Protein AF-A0A7Z9HQX8-F1 (afdb_monomer_lite)

Secondary structure (DSSP, 8-state):
-EEEEEEE---SS--EEEEETTS-EEEEEETTEEEEEEEESEEEE-TT-EEEEEEEPPSSEEEEEEEEETTSS-EEEEEEEESS-EEPPPPPPP--TT----EEEETTEEEEEETTEEEE---------

pLDDT: mean 82.28, std 20.86, range [34.09, 98.5]

Sequence (129 aa):
MKCKLQFINAAAASYFSLRYAGGPMQI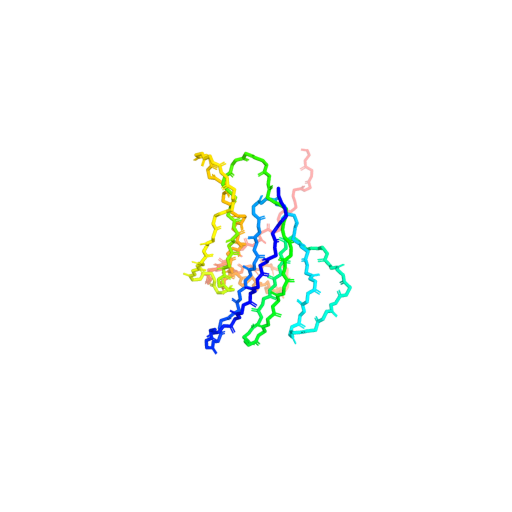VAADGMLVKPISVNYFLMAVAETYDVIVTVPSTGLFELRASTQDGTGFSSIWLGSGNQRIPAPAMAAPYFYKMTMTEKNGSSSWSYVNGTRVFESGITNALS

Radius of gyration: 22.07 Å; chains: 1; bounding box: 64×37×53 Å

Foldseek 3Di:
DKDKDKDFAADPWWKWKKAKLQAWKWWQDKQPHGDDIDTGRIDIGGHGIMTIIMDDDDADEWMWTWIATPQRPDIDIDTDYDDDHYGYTDDDDHPPVQPPWDWDDDPPWTWTADNNDIDGDPPDDPDDD

Structure (mmCIF, N/CA/C/O backbone):
data_AF-A0A7Z9HQX8-F1
#
_entry.id   AF-A0A7Z9HQX8-F1
#
loop_
_atom_site.group_PDB
_atom_site.id
_atom_site.type_symbol
_atom_site.label_atom_id
_atom_site.label_alt_id
_atom_site.label_comp_id
_atom_site.label_asym_id
_atom_site.label_entity_id
_atom_site.label_seq_id
_atom_site.pdbx_PDB_ins_code
_atom_site.Cartn_x
_atom_site.Cartn_y
_atom_site.Cartn_z
_atom_site.occupancy
_atom_site.B_iso_or_equiv
_atom_site.auth_seq_id
_atom_site.auth_comp_id
_atom_site.auth_asym_id
_atom_site.auth_atom_id
_atom_site.pdbx_PDB_model_num
ATOM 1 N N . MET A 1 1 ? -14.165 -4.752 8.537 1.00 92.31 1 MET A N 1
ATOM 2 C CA . MET A 1 1 ? -14.549 -5.311 7.212 1.00 92.31 1 MET A CA 1
ATOM 3 C C . MET A 1 1 ? -13.297 -5.837 6.517 1.00 92.31 1 MET A C 1
ATOM 5 O O . MET A 1 1 ? -12.231 -5.304 6.788 1.00 92.31 1 MET A O 1
ATOM 9 N N . LYS A 1 2 ? -13.388 -6.847 5.644 1.00 95.19 2 LYS A N 1
ATOM 10 C CA . LYS A 1 2 ? -12.283 -7.214 4.739 1.00 95.19 2 LYS A CA 1
ATOM 11 C C . LYS A 1 2 ? -12.604 -6.739 3.329 1.00 95.19 2 LYS A C 1
ATOM 13 O O . LYS A 1 2 ? -13.734 -6.918 2.886 1.00 95.19 2 LYS A O 1
ATOM 18 N N . CYS A 1 3 ? -11.630 -6.165 2.639 1.00 95.38 3 CYS A N 1
ATOM 19 C CA . CYS A 1 3 ? -11.752 -5.823 1.226 1.00 95.38 3 CYS A CA 1
ATOM 20 C C . CYS A 1 3 ? -10.589 -6.422 0.436 1.00 95.38 3 CYS A C 1
ATOM 22 O O . CYS A 1 3 ? -9.481 -6.557 0.957 1.00 95.38 3 CYS A O 1
ATOM 24 N N . LYS A 1 4 ? -10.873 -6.800 -0.814 1.00 97.25 4 LYS A N 1
ATOM 25 C CA . LYS A 1 4 ? -9.872 -7.209 -1.798 1.00 97.25 4 LYS A CA 1
ATOM 26 C C . LYS A 1 4 ? -9.646 -6.046 -2.756 1.00 97.25 4 LYS A C 1
ATOM 28 O O . LYS A 1 4 ? -10.607 -5.522 -3.314 1.00 97.25 4 LYS A O 1
ATOM 33 N N . LEU A 1 5 ? -8.393 -5.657 -2.921 1.00 97.06 5 LEU A N 1
ATOM 34 C CA . LEU A 1 5 ? -7.939 -4.594 -3.804 1.00 97.06 5 LEU A CA 1
ATOM 35 C C . LEU A 1 5 ? -7.048 -5.209 -4.876 1.00 97.06 5 LEU A C 1
ATOM 37 O O . LEU A 1 5 ? -6.228 -6.071 -4.565 1.00 97.06 5 LEU A O 1
ATOM 41 N N . GLN A 1 6 ? -7.213 -4.758 -6.115 1.00 97.25 6 GLN A N 1
ATOM 42 C CA . GLN A 1 6 ? -6.333 -5.123 -7.215 1.00 97.25 6 GLN A CA 1
ATOM 43 C C . GLN A 1 6 ? -5.421 -3.942 -7.530 1.00 97.25 6 GLN A C 1
ATOM 45 O O . GLN A 1 6 ? -5.892 -2.832 -7.782 1.00 97.25 6 GLN A O 1
ATOM 50 N N . PHE A 1 7 ? -4.119 -4.192 -7.502 1.00 97.19 7 PHE A N 1
ATOM 51 C CA . PHE A 1 7 ? -3.091 -3.233 -7.872 1.00 97.19 7 PHE A CA 1
ATOM 52 C C . PHE A 1 7 ? -2.540 -3.576 -9.244 1.00 97.19 7 PHE A C 1
ATOM 54 O O . PHE A 1 7 ? -2.278 -4.741 -9.537 1.00 97.19 7 PHE A O 1
ATOM 61 N N . ILE A 1 8 ? -2.351 -2.547 -10.065 1.00 97.50 8 ILE A N 1
ATOM 62 C CA . ILE A 1 8 ? -1.802 -2.645 -11.416 1.00 97.50 8 ILE A CA 1
ATOM 63 C C . ILE A 1 8 ? -0.786 -1.516 -11.559 1.00 97.50 8 ILE A C 1
ATOM 65 O O . ILE A 1 8 ? -1.155 -0.343 -11.458 1.00 97.50 8 ILE A O 1
ATOM 69 N N . ASN A 1 9 ? 0.485 -1.850 -11.776 1.00 97.00 9 ASN A N 1
ATOM 70 C CA . ASN A 1 9 ? 1.510 -0.840 -12.011 1.00 97.00 9 ASN A CA 1
ATOM 71 C C . ASN A 1 9 ? 1.619 -0.553 -13.510 1.00 97.00 9 ASN A C 1
ATOM 73 O O . ASN A 1 9 ? 2.327 -1.241 -14.243 1.00 97.00 9 ASN A O 1
ATOM 77 N N . ALA A 1 10 ? 0.928 0.500 -13.941 1.00 96.06 10 ALA A N 1
ATOM 78 C CA . ALA A 1 10 ? 0.937 0.990 -15.317 1.00 96.06 10 ALA A CA 1
ATOM 79 C C . ALA A 1 10 ? 1.906 2.171 -15.546 1.00 96.06 10 ALA A C 1
ATOM 81 O O . ALA A 1 10 ? 1.753 2.912 -16.517 1.00 96.06 10 ALA A O 1
ATOM 82 N N . ALA A 1 11 ? 2.871 2.407 -14.649 1.00 94.75 11 ALA A N 1
ATOM 83 C CA . ALA A 1 11 ? 3.871 3.456 -14.846 1.00 94.75 11 ALA A CA 1
ATOM 84 C C . ALA A 1 11 ? 4.901 3.072 -15.921 1.00 94.75 11 ALA A C 1
ATOM 86 O O . ALA A 1 11 ? 5.137 1.898 -16.180 1.00 94.75 11 ALA A O 1
ATOM 87 N N . ALA A 1 12 ? 5.567 4.071 -16.509 1.00 94.75 12 ALA A N 1
ATOM 88 C CA . ALA A 1 12 ? 6.580 3.835 -17.540 1.00 94.75 12 ALA A CA 1
ATOM 89 C C . ALA A 1 12 ? 7.869 3.191 -16.991 1.00 94.75 12 ALA A C 1
ATOM 91 O O . ALA A 1 12 ? 8.471 2.356 -17.659 1.00 94.75 12 ALA A O 1
ATOM 92 N N . ALA A 1 13 ? 8.308 3.597 -15.793 1.00 94.25 13 ALA A N 1
ATOM 93 C CA . ALA A 1 13 ? 9.579 3.151 -15.208 1.00 94.25 13 ALA A CA 1
ATOM 94 C C . ALA A 1 13 ? 9.608 3.159 -13.665 1.00 94.25 13 ALA A C 1
ATOM 96 O O . ALA A 1 13 ? 10.656 2.929 -13.063 1.00 94.25 13 ALA A O 1
ATOM 97 N N . SER A 1 14 ? 8.486 3.459 -13.004 1.00 93.81 14 SER A N 1
ATOM 98 C CA . SER A 1 14 ? 8.456 3.665 -11.552 1.00 93.81 14 SER A CA 1
ATOM 99 C C . SER A 1 14 ? 8.057 2.399 -10.807 1.00 93.81 14 SER A C 1
ATOM 101 O O . SER A 1 14 ? 7.066 1.748 -11.134 1.00 93.81 14 SER A O 1
ATOM 103 N N . TYR A 1 15 ? 8.805 2.109 -9.749 1.00 95.31 15 TYR A N 1
ATOM 104 C CA . TYR A 1 15 ? 8.451 1.105 -8.757 1.00 95.31 15 TYR A CA 1
ATOM 105 C C . TYR A 1 15 ? 7.658 1.773 -7.639 1.00 95.31 15 TYR A C 1
ATOM 107 O O . TYR A 1 15 ? 7.972 2.901 -7.238 1.00 95.31 15 TYR A O 1
ATOM 115 N N . PHE A 1 16 ? 6.665 1.066 -7.106 1.00 95.56 16 PHE A N 1
ATOM 116 C CA . PHE A 1 16 ? 5.841 1.565 -6.010 1.00 95.56 16 PHE A CA 1
ATOM 117 C C . PHE A 1 16 ? 5.972 0.686 -4.777 1.00 95.56 16 PHE A C 1
ATOM 119 O O . PHE A 1 16 ? 5.803 -0.527 -4.843 1.00 95.56 16 PHE A O 1
ATOM 126 N N . SER A 1 17 ? 6.233 1.300 -3.627 1.00 95.31 17 SER A N 1
ATOM 127 C CA . SER A 1 17 ? 6.095 0.632 -2.338 1.00 95.31 17 SER A CA 1
ATOM 128 C C . SER A 1 17 ? 4.686 0.842 -1.810 1.00 95.31 17 SER A C 1
ATOM 130 O O . SER A 1 17 ? 4.263 1.982 -1.600 1.00 95.31 17 SER A O 1
ATOM 132 N N . LEU A 1 18 ? 3.978 -0.257 -1.568 1.00 96.12 18 LEU A N 1
ATOM 133 C CA . LEU A 1 18 ? 2.642 -0.236 -0.994 1.00 96.12 18 LEU A CA 1
ATOM 134 C C . LEU A 1 18 ? 2.701 -0.433 0.517 1.00 96.12 18 LEU A C 1
ATOM 136 O O . LEU A 1 18 ? 3.339 -1.366 1.008 1.00 96.12 18 LEU A O 1
ATOM 140 N N . ARG A 1 19 ? 2.016 0.443 1.257 1.00 96.75 19 ARG A N 1
ATOM 141 C CA . ARG A 1 19 ? 1.921 0.429 2.724 1.00 96.75 19 ARG A CA 1
ATOM 142 C C . ARG A 1 19 ? 0.494 0.712 3.164 1.00 96.75 19 ARG A C 1
ATOM 144 O O . ARG A 1 19 ? -0.162 1.589 2.606 1.00 96.75 19 ARG A O 1
ATOM 151 N N . TYR A 1 20 ? 0.042 0.018 4.204 1.00 97.38 20 TYR A N 1
ATOM 152 C CA . TYR A 1 20 ? -1.276 0.230 4.795 1.00 97.38 20 TYR A CA 1
ATOM 153 C C . TYR A 1 20 ? -1.167 0.651 6.259 1.00 97.38 20 TYR A C 1
ATOM 155 O O . TYR A 1 20 ? -0.463 0.026 7.049 1.00 97.38 20 TYR A O 1
ATOM 163 N N . ALA A 1 21 ? -1.886 1.709 6.628 1.00 97.19 21 ALA A N 1
ATOM 164 C CA . ALA A 1 21 ? -1.933 2.211 7.996 1.00 97.19 21 ALA A CA 1
ATOM 165 C C . ALA A 1 21 ? -2.709 1.286 8.948 1.00 97.19 21 ALA A C 1
ATOM 167 O O . ALA A 1 21 ? -2.460 1.292 10.149 1.00 97.19 21 ALA A O 1
ATOM 168 N N . GLY A 1 22 ? -3.658 0.500 8.427 1.00 95.06 22 GLY A N 1
ATOM 169 C CA . GLY A 1 22 ? -4.518 -0.374 9.233 1.00 95.06 22 GLY A CA 1
ATOM 170 C C . GLY A 1 22 ? -3.901 -1.728 9.594 1.00 95.06 22 GLY A C 1
ATOM 171 O O . GLY A 1 22 ? -4.599 -2.569 10.154 1.00 95.06 22 GLY A O 1
ATOM 172 N N . GLY A 1 23 ? -2.618 -1.949 9.289 1.00 94.81 23 GLY A N 1
ATOM 173 C CA . GLY A 1 23 ? -1.880 -3.158 9.657 1.00 94.81 23 GLY A CA 1
ATOM 174 C C . GLY A 1 23 ? -1.400 -3.977 8.454 1.00 94.81 23 GLY A C 1
ATOM 175 O O . GLY A 1 23 ? -1.305 -3.446 7.344 1.00 94.81 23 GLY A O 1
ATOM 176 N N . PRO A 1 24 ? -1.058 -5.262 8.661 1.00 96.25 24 PRO A N 1
ATOM 177 C CA . PRO A 1 24 ? -0.522 -6.102 7.601 1.00 96.25 24 PRO A CA 1
ATOM 178 C C . PRO A 1 24 ? -1.548 -6.334 6.490 1.00 96.25 24 PRO A C 1
ATOM 180 O O . PRO A 1 24 ? -2.756 -6.442 6.716 1.00 96.25 24 PRO A O 1
ATOM 183 N N . MET A 1 25 ? -1.028 -6.450 5.277 1.00 97.56 25 MET A N 1
ATOM 184 C CA . MET A 1 25 ? -1.764 -6.784 4.068 1.00 97.56 25 MET A CA 1
ATOM 185 C C . MET A 1 25 ? -1.506 -8.244 3.705 1.00 97.56 25 MET A C 1
ATOM 187 O O . MET A 1 25 ? -0.453 -8.790 4.031 1.00 97.56 25 MET A O 1
ATOM 191 N N . GLN A 1 26 ? -2.440 -8.880 3.006 1.00 98.25 26 GLN A N 1
ATOM 192 C CA . GLN A 1 26 ? -2.283 -10.257 2.554 1.00 98.25 26 GLN A CA 1
ATOM 193 C C . GLN A 1 26 ? -2.331 -10.332 1.029 1.00 98.25 26 GLN A C 1
ATOM 195 O O . GLN A 1 26 ? -3.373 -10.071 0.438 1.00 98.25 26 GLN A O 1
ATOM 200 N N . ILE A 1 27 ? -1.223 -10.715 0.398 1.00 98.25 27 ILE A N 1
ATOM 201 C CA . ILE A 1 27 ? -1.163 -10.966 -1.046 1.00 98.25 27 ILE A CA 1
ATOM 202 C C . ILE A 1 27 ? -1.772 -12.342 -1.314 1.00 98.25 27 ILE A C 1
ATOM 204 O O . ILE A 1 27 ? -1.378 -13.320 -0.675 1.00 98.25 27 ILE A O 1
ATOM 208 N N . VAL A 1 28 ? -2.736 -12.410 -2.232 1.00 98.50 28 VAL A N 1
ATOM 209 C CA . VAL A 1 28 ? -3.460 -13.645 -2.590 1.00 98.50 28 VAL A CA 1
ATOM 210 C C . VAL A 1 28 ? -3.396 -13.983 -4.078 1.00 98.50 28 VAL A C 1
ATOM 212 O O . VAL A 1 28 ? -3.621 -15.136 -4.440 1.00 98.50 28 VAL A O 1
ATOM 215 N N . ALA A 1 29 ? -3.045 -13.020 -4.933 1.00 98.44 29 ALA A N 1
ATOM 216 C CA . ALA A 1 29 ? -2.666 -13.279 -6.318 1.00 98.44 29 ALA A CA 1
ATOM 217 C C . ALA A 1 29 ? -1.502 -12.376 -6.735 1.00 98.44 29 ALA A C 1
ATOM 219 O O . ALA A 1 29 ? -1.390 -11.252 -6.242 1.00 98.44 29 ALA A O 1
ATOM 220 N N . ALA A 1 30 ? -0.676 -12.875 -7.648 1.00 97.44 30 ALA A N 1
ATOM 221 C CA . ALA A 1 30 ? 0.391 -12.145 -8.322 1.00 97.44 30 ALA A CA 1
ATOM 222 C C . ALA A 1 30 ? 0.327 -12.481 -9.818 1.00 97.44 30 ALA A C 1
ATOM 224 O O . ALA A 1 30 ? 0.170 -13.650 -10.170 1.00 97.44 30 ALA A O 1
ATOM 225 N N . ASP A 1 31 ? 0.375 -11.468 -10.680 1.00 96.38 31 ASP A N 1
ATOM 226 C CA . ASP A 1 31 ? 0.346 -11.598 -12.145 1.00 96.38 31 ASP A CA 1
ATOM 227 C C . ASP A 1 31 ? -0.800 -12.476 -12.669 1.00 96.38 31 ASP A C 1
ATOM 229 O O . ASP A 1 31 ? -0.647 -13.326 -13.544 1.00 96.38 31 ASP A O 1
ATOM 233 N N . GLY A 1 32 ? -1.984 -12.282 -12.081 1.00 94.00 32 GLY A N 1
ATOM 234 C CA . GLY A 1 32 ? -3.204 -13.017 -12.423 1.00 94.00 32 GLY A CA 1
ATOM 235 C C . GLY A 1 32 ? -3.279 -14.449 -11.878 1.00 94.00 32 GLY A C 1
ATOM 236 O O . GLY A 1 32 ? -4.316 -15.096 -12.027 1.00 94.00 32 GLY A O 1
ATOM 237 N N . MET A 1 33 ? -2.238 -14.949 -11.208 1.00 97.06 33 MET A N 1
ATOM 238 C CA . MET A 1 33 ? -2.213 -16.289 -10.621 1.00 97.06 33 MET A CA 1
ATOM 239 C C . MET A 1 33 ? -2.465 -16.255 -9.116 1.00 97.06 33 MET A C 1
ATOM 241 O O . MET A 1 33 ? -1.861 -15.471 -8.386 1.00 97.06 33 MET A O 1
ATOM 245 N N . LEU A 1 34 ? -3.331 -17.151 -8.631 1.00 97.94 34 LEU A N 1
ATOM 246 C CA . LEU A 1 34 ? -3.520 -17.352 -7.195 1.00 97.94 34 LEU A CA 1
ATOM 247 C C . LEU A 1 34 ? -2.231 -17.876 -6.562 1.00 97.94 34 LEU A C 1
ATOM 249 O O . LEU A 1 34 ? -1.628 -18.834 -7.047 1.00 97.94 34 LEU A O 1
ATOM 253 N N . VAL A 1 35 ? -1.853 -17.280 -5.437 1.00 97.62 35 VAL A N 1
ATOM 254 C CA . VAL A 1 35 ? -0.696 -17.694 -4.645 1.00 97.62 35 VAL A CA 1
ATOM 255 C C . VAL A 1 35 ? -1.141 -18.144 -3.260 1.00 97.62 35 VAL A C 1
ATOM 257 O O . VAL A 1 35 ? -2.224 -17.797 -2.782 1.00 97.62 35 VAL A O 1
ATOM 260 N N . LYS A 1 36 ? -0.289 -18.913 -2.574 1.00 97.75 36 LYS A N 1
ATOM 261 C CA . LYS A 1 36 ? -0.488 -19.165 -1.144 1.00 97.75 36 LYS A CA 1
ATOM 262 C C . LYS A 1 36 ? -0.482 -17.810 -0.419 1.00 97.75 36 LYS A C 1
ATOM 264 O O . LYS A 1 36 ? 0.482 -17.076 -0.615 1.00 97.75 36 LYS A O 1
ATOM 269 N N . PRO A 1 37 ? -1.484 -17.481 0.417 1.00 97.94 37 PRO A N 1
ATOM 270 C CA . PRO A 1 37 ? -1.570 -16.160 1.024 1.00 97.94 37 PRO A CA 1
ATOM 271 C C . PRO A 1 37 ? -0.313 -15.774 1.813 1.00 97.94 37 PRO A C 1
ATOM 273 O O . PRO A 1 37 ? 0.113 -16.514 2.704 1.00 97.94 37 PRO A O 1
ATOM 276 N N . ILE A 1 38 ? 0.249 -14.603 1.511 1.00 97.69 38 ILE A N 1
ATOM 277 C CA . ILE A 1 38 ? 1.465 -14.079 2.150 1.00 97.69 38 ILE A CA 1
ATOM 278 C C . ILE A 1 38 ? 1.122 -12.792 2.892 1.00 97.69 38 ILE A C 1
ATOM 280 O O . ILE A 1 38 ? 0.632 -11.839 2.291 1.00 97.69 38 ILE A O 1
ATOM 284 N N . SER A 1 39 ? 1.376 -12.761 4.201 1.00 97.81 39 SER A N 1
ATOM 285 C CA . SER A 1 39 ? 1.174 -11.567 5.025 1.00 97.81 39 SER A CA 1
ATOM 286 C C . SER A 1 39 ? 2.411 -10.673 4.974 1.00 97.81 39 SER A C 1
ATOM 288 O O . SER A 1 39 ? 3.506 -11.120 5.310 1.00 97.81 39 SER A O 1
ATOM 290 N N . VAL A 1 40 ? 2.238 -9.409 4.595 1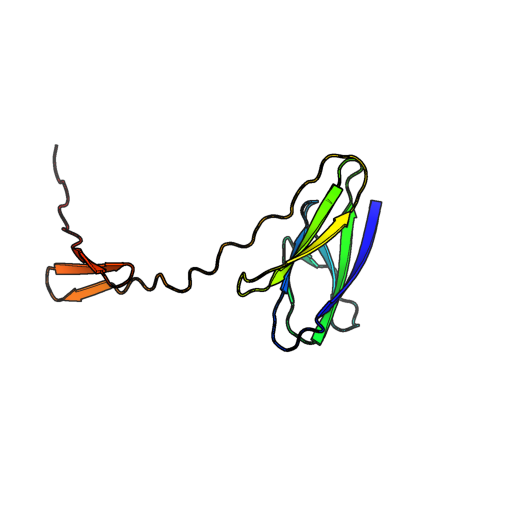.00 96.00 40 VAL A N 1
ATOM 291 C CA . VAL A 1 40 ? 3.316 -8.426 4.436 1.00 96.00 40 VAL A CA 1
ATOM 292 C C . VAL A 1 40 ? 2.930 -7.085 5.059 1.00 96.00 40 VAL A C 1
ATOM 294 O O . VAL A 1 40 ? 1.779 -6.661 4.996 1.00 96.00 40 VAL A O 1
ATOM 297 N N . ASN A 1 41 ? 3.900 -6.381 5.644 1.00 95.06 41 ASN A N 1
ATOM 298 C CA . ASN A 1 41 ? 3.691 -5.005 6.123 1.00 95.06 41 ASN A CA 1
ATOM 299 C C . ASN A 1 41 ? 3.814 -3.983 4.987 1.00 95.06 41 ASN A C 1
ATOM 301 O O . ASN A 1 41 ? 3.196 -2.920 5.013 1.00 95.06 41 ASN A O 1
ATOM 305 N N . TYR A 1 42 ? 4.645 -4.309 4.002 1.00 93.69 42 TYR A N 1
ATOM 306 C CA . TYR A 1 42 ? 4.823 -3.562 2.772 1.00 93.69 42 TYR A CA 1
ATOM 307 C C . TYR A 1 42 ? 5.346 -4.507 1.695 1.00 93.69 42 TYR A C 1
ATOM 309 O O . TYR A 1 42 ? 5.945 -5.536 2.012 1.00 93.69 42 TYR A O 1
ATOM 317 N N . PHE A 1 43 ? 5.150 -4.143 0.436 1.00 94.75 43 PHE A N 1
ATOM 318 C CA . PHE A 1 43 ? 5.814 -4.794 -0.688 1.00 94.75 43 PHE A CA 1
ATOM 319 C C . PHE A 1 43 ? 6.182 -3.755 -1.743 1.00 94.75 43 PHE A C 1
ATOM 321 O O . PHE A 1 43 ? 5.613 -2.659 -1.769 1.00 94.75 43 PHE A O 1
ATOM 328 N N . LEU A 1 44 ? 7.194 -4.076 -2.544 1.00 94.69 44 LEU A N 1
ATOM 329 C CA . LEU A 1 44 ? 7.599 -3.289 -3.701 1.00 94.69 44 LEU A CA 1
ATOM 330 C C . LEU A 1 44 ? 6.975 -3.928 -4.938 1.00 94.69 44 LEU A C 1
ATOM 332 O O . LEU A 1 44 ? 6.989 -5.147 -5.060 1.00 94.69 44 LEU A O 1
ATOM 336 N N . MET A 1 45 ? 6.442 -3.094 -5.817 1.00 95.94 45 MET A N 1
ATOM 337 C CA . MET A 1 45 ? 5.780 -3.493 -7.046 1.00 95.94 45 MET A CA 1
ATOM 338 C C . MET A 1 45 ? 6.533 -2.895 -8.232 1.00 95.94 45 MET A C 1
ATOM 340 O O . MET A 1 45 ? 6.674 -1.669 -8.327 1.00 95.94 45 MET A O 1
ATOM 344 N N . ALA A 1 46 ? 7.028 -3.756 -9.111 1.00 96.06 46 ALA A N 1
ATOM 345 C CA . ALA A 1 46 ? 7.704 -3.403 -10.347 1.00 96.06 46 ALA A CA 1
ATOM 346 C C . ALA A 1 46 ? 6.709 -3.009 -11.444 1.00 96.06 46 ALA A C 1
ATOM 348 O O . ALA A 1 46 ? 5.490 -3.107 -11.285 1.00 96.06 46 ALA A O 1
ATOM 349 N N . VAL A 1 47 ? 7.238 -2.484 -12.548 1.00 97.00 47 VAL A N 1
ATOM 350 C CA . VAL A 1 47 ? 6.445 -2.095 -13.721 1.00 97.00 47 VAL A CA 1
ATOM 351 C C . VAL A 1 47 ? 5.767 -3.325 -14.326 1.00 97.00 47 VAL A C 1
ATOM 353 O O . VAL A 1 47 ? 6.388 -4.380 -14.418 1.00 97.00 47 VAL A O 1
ATOM 356 N N . ALA A 1 48 ? 4.517 -3.165 -14.768 1.00 96.75 48 ALA A N 1
ATOM 357 C CA . ALA A 1 48 ? 3.687 -4.196 -15.396 1.00 96.75 48 ALA A CA 1
ATOM 358 C C . ALA A 1 48 ? 3.267 -5.376 -14.498 1.00 96.75 48 ALA A C 1
ATOM 360 O O . ALA A 1 48 ? 2.567 -6.266 -14.977 1.00 96.75 48 ALA A O 1
ATOM 361 N N . GLU A 1 49 ? 3.609 -5.365 -13.209 1.00 96.75 49 GLU A N 1
ATOM 362 C CA . GLU A 1 49 ? 3.099 -6.362 -12.264 1.00 96.75 49 GLU A CA 1
ATOM 363 C C . GLU A 1 49 ? 1.629 -6.102 -11.908 1.00 96.75 49 GLU A C 1
ATOM 365 O O . GLU A 1 49 ? 1.113 -4.978 -12.016 1.00 96.75 49 GLU A O 1
ATOM 370 N N . THR A 1 50 ? 0.951 -7.144 -11.425 1.00 97.81 50 THR A N 1
ATOM 371 C CA . THR A 1 50 ? -0.378 -7.031 -10.810 1.00 97.81 50 THR A CA 1
ATOM 372 C C . THR A 1 50 ? -0.473 -7.842 -9.523 1.00 97.81 50 THR A C 1
ATOM 374 O O . THR A 1 50 ? 0.072 -8.938 -9.428 1.00 97.81 50 THR A O 1
ATOM 377 N N . TYR A 1 51 ? -1.197 -7.326 -8.527 1.00 98.25 51 TYR A N 1
ATOM 378 C CA . TYR A 1 51 ? -1.394 -8.021 -7.251 1.00 98.25 51 TYR A CA 1
ATOM 379 C C . TYR A 1 51 ? -2.830 -7.900 -6.753 1.00 98.25 51 TYR A C 1
ATOM 381 O O . TYR A 1 51 ? -3.364 -6.794 -6.657 1.00 98.25 51 TYR A O 1
ATOM 389 N N . ASP A 1 52 ? -3.416 -9.023 -6.331 1.00 98.31 52 ASP A N 1
ATOM 390 C CA . ASP A 1 52 ? -4.627 -9.012 -5.511 1.00 98.31 52 ASP A CA 1
ATOM 391 C C . ASP A 1 52 ? -4.225 -9.062 -4.038 1.00 98.31 52 ASP A C 1
ATOM 393 O O . ASP A 1 52 ? -3.539 -9.985 -3.583 1.00 98.31 52 ASP A O 1
ATOM 397 N N . VAL A 1 53 ? -4.696 -8.081 -3.277 1.00 98.12 53 VAL A N 1
ATOM 398 C CA . VAL A 1 53 ? -4.339 -7.890 -1.875 1.00 98.12 53 VAL A CA 1
ATOM 399 C C . VAL A 1 53 ? -5.596 -7.757 -1.036 1.00 98.12 53 VAL A C 1
ATOM 401 O O . VAL A 1 53 ? -6.491 -6.966 -1.330 1.00 98.12 53 VAL A O 1
ATOM 404 N N . ILE A 1 54 ? -5.650 -8.509 0.053 1.00 98.19 54 ILE A N 1
ATOM 405 C CA . ILE A 1 54 ? -6.692 -8.400 1.064 1.00 98.19 54 ILE A CA 1
ATOM 406 C C . ILE A 1 54 ? -6.174 -7.548 2.217 1.00 98.19 54 ILE A C 1
ATOM 408 O O . ILE A 1 54 ? -5.096 -7.800 2.760 1.00 98.19 54 ILE A O 1
ATOM 412 N N . VAL A 1 55 ? -6.980 -6.576 2.634 1.00 97.69 55 VAL A N 1
ATOM 413 C CA . VAL A 1 55 ? -6.737 -5.791 3.847 1.00 97.69 55 VAL A CA 1
ATOM 414 C C . VAL A 1 55 ? -7.929 -5.884 4.791 1.00 97.69 55 VAL A C 1
ATOM 416 O O . VAL A 1 55 ? -9.080 -6.055 4.375 1.00 97.69 55 VAL A O 1
ATOM 419 N N . THR A 1 56 ? -7.650 -5.789 6.088 1.00 97.50 56 THR A N 1
ATOM 420 C CA . THR A 1 56 ? -8.689 -5.685 7.115 1.00 97.50 56 THR A CA 1
ATOM 421 C C . THR A 1 56 ? -8.831 -4.225 7.507 1.00 97.50 56 THR A C 1
ATOM 423 O O . THR A 1 56 ? -7.892 -3.634 8.021 1.00 97.50 56 THR A O 1
ATOM 426 N N . VAL A 1 57 ? -10.011 -3.657 7.278 1.00 96.69 57 VAL A N 1
ATOM 427 C CA . VAL A 1 57 ? -10.345 -2.279 7.642 1.00 96.69 57 VAL A CA 1
ATOM 428 C C . VAL A 1 57 ? -10.949 -2.271 9.051 1.00 96.69 57 VAL A C 1
ATOM 430 O O . VAL A 1 57 ? -11.985 -2.934 9.250 1.00 96.69 57 VAL A O 1
ATOM 433 N N . PRO A 1 58 ? -10.332 -1.563 10.020 1.00 94.31 58 PRO A N 1
ATOM 434 C CA . PRO A 1 58 ? -10.873 -1.407 11.371 1.00 94.31 58 PRO A CA 1
ATOM 435 C C . PRO A 1 58 ? -12.255 -0.737 11.382 1.00 94.31 58 PRO A C 1
ATOM 437 O O . PRO A 1 58 ? -12.660 -0.100 10.411 1.00 94.31 58 PRO A O 1
ATOM 440 N N . SER A 1 59 ? -13.009 -0.909 12.471 1.00 92.56 59 SER A N 1
ATOM 441 C CA . SER A 1 59 ? -14.393 -0.415 12.584 1.00 92.56 59 SER A CA 1
ATOM 442 C C . SER A 1 59 ? -14.502 1.107 12.689 1.00 92.56 59 SER A C 1
ATOM 444 O O . SER A 1 59 ? -15.534 1.665 12.325 1.00 92.56 59 SER A O 1
ATOM 446 N N . THR A 1 60 ? -13.462 1.779 13.179 1.00 94.00 60 THR A N 1
ATOM 447 C CA . THR A 1 60 ? -13.424 3.232 13.351 1.00 94.00 60 THR A CA 1
ATOM 448 C C . THR A 1 60 ? -12.112 3.807 12.830 1.00 94.00 60 THR A C 1
ATOM 450 O O . THR A 1 60 ? -11.040 3.253 13.068 1.00 94.00 60 THR A O 1
ATOM 453 N N . GLY A 1 61 ? -12.205 4.934 12.123 1.00 95.44 61 GLY A N 1
AT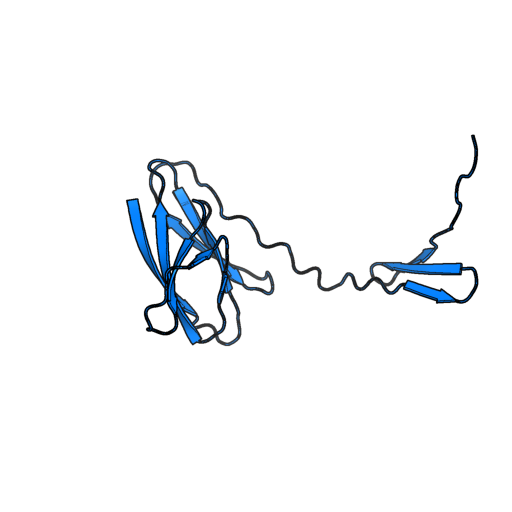OM 454 C CA . GLY A 1 61 ? -11.075 5.629 11.510 1.00 95.44 61 GLY A CA 1
ATOM 455 C C . GLY A 1 61 ? -11.024 5.475 9.987 1.00 95.44 61 GLY A C 1
ATOM 456 O O . GLY A 1 61 ? -11.600 4.557 9.404 1.00 95.44 61 GLY A O 1
ATOM 457 N N . LEU A 1 62 ? -10.320 6.407 9.347 1.00 97.25 62 LEU A N 1
ATOM 458 C CA . LEU A 1 62 ? -9.951 6.383 7.935 1.00 97.25 62 LEU A CA 1
ATOM 459 C C . LEU A 1 62 ? -8.460 6.066 7.829 1.00 97.25 62 LEU A C 1
ATOM 461 O O . LEU A 1 62 ? -7.620 6.883 8.200 1.00 97.25 62 LEU A O 1
ATOM 465 N N . PHE A 1 63 ? -8.133 4.893 7.304 1.00 97.75 63 PHE A N 1
ATOM 466 C CA . PHE A 1 63 ? -6.770 4.382 7.212 1.00 97.75 63 PHE A CA 1
ATOM 467 C C . PHE A 1 63 ? -6.248 4.539 5.797 1.00 97.75 63 PHE A C 1
ATOM 469 O O . PHE A 1 63 ? -6.883 4.100 4.837 1.00 97.75 63 PHE A O 1
ATOM 476 N N . GLU A 1 64 ? -5.078 5.142 5.668 1.00 98.00 64 GLU A N 1
ATOM 477 C CA . GLU A 1 64 ? -4.444 5.312 4.374 1.00 98.00 64 GLU A CA 1
ATOM 478 C C . GLU A 1 64 ? -3.826 3.998 3.892 1.00 98.00 64 GLU A C 1
ATOM 480 O O . GLU A 1 64 ? -3.075 3.337 4.614 1.00 98.00 64 GLU A O 1
ATOM 485 N N . LEU A 1 65 ? -4.103 3.647 2.644 1.00 97.06 65 LEU A N 1
ATOM 486 C CA . LEU A 1 65 ? -3.285 2.737 1.863 1.00 97.06 65 LEU A CA 1
ATOM 487 C C . LEU A 1 65 ? -2.567 3.570 0.802 1.00 97.06 65 LEU A C 1
ATOM 489 O O . LEU A 1 65 ? -3.205 4.224 -0.024 1.00 97.06 65 LEU A O 1
ATOM 493 N N . ARG A 1 66 ? -1.239 3.591 0.879 1.00 97.19 66 ARG A N 1
ATOM 494 C CA . ARG A 1 66 ? -0.372 4.484 0.112 1.00 97.19 66 ARG A CA 1
ATOM 495 C C . ARG A 1 66 ? 0.531 3.680 -0.812 1.00 97.19 66 ARG A C 1
ATOM 497 O O . ARG A 1 66 ? 1.151 2.717 -0.363 1.00 97.19 66 ARG A O 1
ATOM 504 N N . ALA A 1 67 ? 0.641 4.118 -2.062 1.00 96.00 67 ALA A N 1
ATOM 505 C CA . ALA A 1 67 ? 1.633 3.659 -3.025 1.00 96.00 67 ALA A CA 1
ATOM 506 C C . ALA A 1 67 ? 2.643 4.789 -3.265 1.00 96.00 67 ALA A C 1
ATOM 508 O O . ALA A 1 67 ? 2.332 5.787 -3.913 1.00 96.00 67 ALA A O 1
ATOM 509 N N . SER A 1 68 ? 3.841 4.662 -2.701 1.00 95.31 68 SER A N 1
ATOM 510 C CA . SER A 1 68 ? 4.907 5.664 -2.820 1.00 95.31 68 SER A CA 1
ATOM 511 C C . SER A 1 68 ? 5.906 5.272 -3.898 1.00 95.31 68 SER A C 1
ATOM 513 O O . SER A 1 68 ? 6.313 4.112 -3.947 1.00 95.31 68 SER A O 1
ATOM 515 N N . THR A 1 69 ? 6.330 6.222 -4.732 1.00 93.75 69 THR A N 1
ATOM 516 C CA . THR A 1 69 ? 7.392 5.982 -5.716 1.00 93.75 69 THR A CA 1
ATOM 517 C C . THR A 1 69 ? 8.702 5.677 -4.992 1.00 93.75 69 THR A C 1
ATOM 519 O O . THR A 1 69 ? 9.041 6.325 -4.000 1.00 93.75 69 THR A O 1
ATOM 522 N N . GLN A 1 70 ? 9.448 4.676 -5.459 1.00 88.81 70 GLN A N 1
ATOM 523 C CA . GLN A 1 70 ? 10.697 4.251 -4.813 1.00 88.81 70 GLN A CA 1
ATOM 524 C C . GLN A 1 70 ? 11.740 5.381 -4.725 1.00 88.81 70 GLN A C 1
ATOM 526 O O . GLN A 1 70 ? 12.506 5.439 -3.766 1.00 88.81 70 GLN A O 1
ATOM 531 N N . ASP A 1 71 ? 11.754 6.288 -5.702 1.00 83.38 71 ASP A N 1
ATOM 532 C CA . ASP A 1 71 ? 12.638 7.459 -5.744 1.00 83.38 71 ASP A CA 1
ATOM 533 C C . ASP A 1 71 ? 12.254 8.565 -4.740 1.00 83.38 71 ASP A C 1
ATOM 535 O O . ASP A 1 71 ? 12.974 9.552 -4.600 1.00 83.38 71 ASP A O 1
ATOM 539 N N . GLY A 1 72 ? 11.141 8.399 -4.017 1.00 83.06 72 GLY A N 1
ATOM 540 C CA . GLY A 1 72 ? 10.658 9.335 -3.006 1.00 83.06 72 GLY A CA 1
ATOM 541 C C . GLY A 1 72 ? 10.034 10.612 -3.570 1.00 83.06 72 GLY A C 1
ATOM 542 O O . GLY A 1 72 ? 9.744 11.521 -2.795 1.00 83.06 72 GLY A O 1
ATOM 543 N N . THR A 1 73 ? 9.819 10.700 -4.886 1.00 86.06 73 THR A N 1
ATOM 544 C CA . THR A 1 73 ? 9.289 11.908 -5.545 1.00 86.06 73 THR A CA 1
ATOM 545 C C . THR A 1 73 ? 7.798 12.134 -5.304 1.00 86.06 73 THR A C 1
ATOM 547 O O . THR A 1 73 ? 7.339 13.275 -5.354 1.00 86.06 73 THR A O 1
ATOM 550 N N . GLY A 1 74 ? 7.028 11.085 -5.003 1.00 90.06 74 GLY A N 1
ATOM 551 C CA . GLY A 1 74 ? 5.599 11.227 -4.757 1.00 90.06 74 GLY A CA 1
ATOM 552 C C . GLY A 1 74 ? 4.905 9.960 -4.277 1.00 90.06 74 GLY A C 1
ATOM 553 O O . GLY A 1 74 ? 5.514 8.921 -4.014 1.00 90.06 74 GLY A O 1
ATOM 554 N N . PHE A 1 75 ? 3.587 10.061 -4.123 1.00 94.75 75 PHE A N 1
ATOM 555 C CA . PHE A 1 75 ? 2.736 8.936 -3.759 1.00 94.75 75 PHE A CA 1
ATOM 556 C C . PHE A 1 75 ? 1.288 9.156 -4.195 1.00 94.75 75 PHE A C 1
ATOM 558 O O . PHE A 1 75 ? 0.834 10.289 -4.351 1.00 94.75 75 PHE A O 1
ATOM 565 N N . SER A 1 76 ? 0.556 8.058 -4.337 1.00 94.75 76 SER A N 1
ATOM 566 C CA . SER A 1 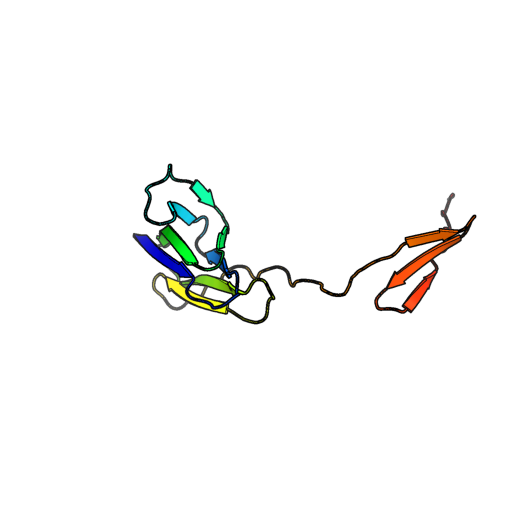76 ? -0.903 8.043 -4.412 1.00 94.75 76 SER A CA 1
ATOM 567 C C . SER A 1 76 ? -1.479 7.376 -3.163 1.00 94.75 76 SER A C 1
ATOM 569 O O . SER A 1 76 ? -0.824 6.544 -2.528 1.00 94.75 76 SER A O 1
ATOM 571 N N . SER A 1 77 ? -2.704 7.755 -2.796 1.00 96.62 77 SER A N 1
ATOM 572 C CA . SER A 1 77 ? -3.344 7.282 -1.568 1.00 96.62 77 SER A CA 1
ATOM 573 C C . SER A 1 77 ? -4.816 6.981 -1.780 1.00 96.62 77 SER A C 1
ATOM 575 O O . SER A 1 77 ? -5.531 7.743 -2.429 1.00 96.62 77 SER A O 1
ATOM 577 N N . ILE A 1 78 ? -5.282 5.915 -1.139 1.00 96.38 78 ILE A N 1
ATOM 578 C CA . ILE A 1 78 ? -6.701 5.657 -0.898 1.00 96.38 78 ILE A CA 1
ATOM 579 C C . ILE A 1 78 ? -6.950 5.643 0.610 1.00 96.38 78 ILE A C 1
ATOM 581 O O . ILE A 1 78 ? -6.076 5.264 1.390 1.00 96.38 78 ILE A O 1
ATOM 585 N N . TRP A 1 79 ? -8.146 6.043 1.029 1.00 97.12 79 TRP A N 1
ATOM 586 C CA . TRP A 1 79 ? -8.536 6.070 2.438 1.00 97.12 79 TRP A CA 1
ATOM 587 C C . TRP A 1 79 ? -9.667 5.074 2.666 1.00 97.12 79 TRP A C 1
ATOM 589 O O . TRP A 1 79 ? -10.724 5.179 2.048 1.00 97.12 79 TRP A O 1
ATOM 599 N N . LEU A 1 80 ? -9.430 4.096 3.536 1.00 96.81 80 LEU A N 1
ATOM 600 C CA . LEU A 1 80 ? -10.343 2.990 3.805 1.00 96.81 80 LEU A CA 1
ATOM 601 C C . LEU A 1 80 ? -10.907 3.102 5.219 1.00 96.81 80 LEU A C 1
ATOM 603 O O . LEU A 1 80 ? -10.146 3.233 6.177 1.00 96.81 80 LEU A O 1
ATOM 607 N N . GLY A 1 81 ? -12.226 2.993 5.355 1.00 95.69 81 GLY A N 1
ATOM 608 C CA . GLY A 1 81 ? -12.917 3.007 6.645 1.00 95.69 81 GLY A CA 1
ATOM 609 C C . GLY A 1 81 ? -13.946 4.124 6.739 1.00 95.69 81 GLY A C 1
ATOM 610 O O . GLY A 1 81 ? -14.504 4.555 5.731 1.00 95.69 81 GLY A O 1
ATOM 611 N N . SER A 1 82 ? -14.214 4.573 7.959 1.00 92.69 82 SER A N 1
ATOM 612 C CA . SER A 1 82 ? -15.259 5.553 8.251 1.00 92.69 82 SER A CA 1
ATOM 613 C C . SER A 1 82 ? -14.927 6.385 9.484 1.00 92.69 82 SER A C 1
ATOM 615 O O . SER A 1 82 ? -14.278 5.910 10.416 1.00 92.69 82 SER A O 1
ATOM 617 N N . GLY A 1 83 ? -15.437 7.614 9.518 1.00 90.00 83 GLY A N 1
ATOM 618 C CA . GLY A 1 83 ? -15.201 8.578 10.593 1.00 90.00 83 GLY A CA 1
ATOM 619 C C . GLY A 1 83 ? -14.247 9.696 10.176 1.00 90.00 83 GLY A C 1
ATOM 620 O O . GLY A 1 83 ? -13.832 9.778 9.024 1.00 90.00 83 GLY A O 1
ATOM 621 N N . ASN A 1 84 ? -13.909 10.570 11.124 1.00 90.62 84 ASN A N 1
ATOM 622 C CA . ASN A 1 84 ? -13.178 11.811 10.828 1.00 90.62 84 ASN A CA 1
ATOM 623 C C . ASN A 1 84 ? -11.670 11.711 11.095 1.00 90.62 84 ASN A C 1
ATOM 625 O O . ASN A 1 84 ? -10.898 12.537 10.610 1.00 90.62 84 ASN A O 1
ATOM 629 N N . GLN A 1 85 ? -11.235 10.707 11.860 1.00 95.25 85 GLN A N 1
ATOM 630 C CA . GLN A 1 85 ? -9.825 10.517 12.180 1.00 95.25 85 GLN A CA 1
ATOM 631 C C . GLN A 1 85 ? -9.103 9.858 11.006 1.00 95.25 85 GLN A C 1
ATOM 633 O O . GLN A 1 85 ? -9.358 8.698 10.685 1.00 95.25 85 GLN A O 1
ATOM 638 N N . ARG A 1 86 ? -8.180 10.596 10.387 1.00 96.81 86 ARG A N 1
ATOM 639 C CA . ARG A 1 86 ? -7.296 10.090 9.335 1.00 96.81 86 ARG A CA 1
ATOM 640 C C . ARG A 1 86 ? -6.000 9.563 9.935 1.0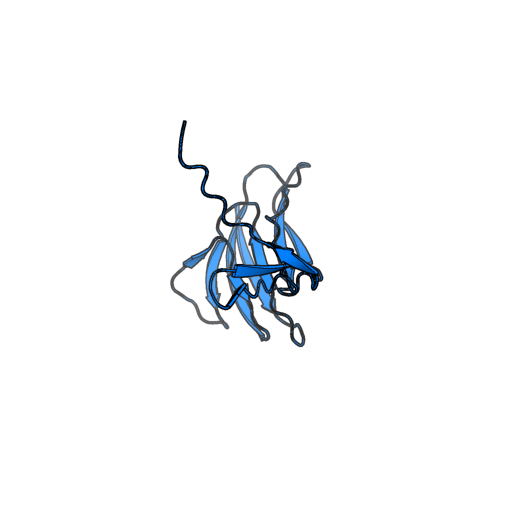0 96.81 86 ARG A C 1
ATOM 642 O O . ARG A 1 86 ? -5.316 10.282 10.657 1.00 96.81 86 ARG A O 1
ATOM 649 N N . ILE A 1 87 ? -5.663 8.323 9.611 1.00 97.44 87 ILE A N 1
ATOM 650 C CA . ILE A 1 87 ? -4.459 7.630 10.066 1.00 97.44 87 ILE A CA 1
ATOM 651 C C . ILE A 1 87 ? -3.572 7.396 8.836 1.00 97.44 87 ILE A C 1
ATOM 653 O O . ILE A 1 87 ? -3.912 6.553 7.998 1.00 97.44 87 ILE A O 1
ATOM 657 N N . PRO A 1 88 ? -2.485 8.170 8.676 1.00 96.88 88 PRO A N 1
ATOM 658 C CA . PRO A 1 88 ? -1.630 8.075 7.506 1.00 96.88 88 PRO A CA 1
ATOM 659 C C . PRO A 1 88 ? -0.774 6.806 7.527 1.00 96.88 88 PRO A C 1
ATOM 661 O O . PRO A 1 88 ? -0.399 6.297 8.585 1.00 96.88 88 PRO A O 1
ATOM 664 N N . ALA A 1 89 ? -0.432 6.315 6.342 1.00 94.31 89 ALA A N 1
ATOM 665 C CA . ALA A 1 89 ? 0.462 5.185 6.173 1.00 94.31 89 ALA A CA 1
ATOM 666 C C . ALA A 1 89 ? 1.891 5.599 6.564 1.00 94.31 89 ALA A C 1
ATOM 668 O O . ALA A 1 89 ? 2.292 6.741 6.300 1.00 94.31 89 ALA A O 1
ATOM 669 N N . PRO A 1 90 ? 2.689 4.687 7.151 1.00 86.94 90 PRO A N 1
ATOM 670 C CA . PRO A 1 90 ? 4.082 4.971 7.469 1.00 86.94 90 PRO A CA 1
ATOM 671 C C . PRO A 1 90 ? 4.839 5.457 6.231 1.00 86.94 90 PRO A C 1
ATOM 673 O O . PRO A 1 90 ? 4.773 4.827 5.172 1.00 86.94 90 PRO A O 1
ATOM 676 N N . ALA A 1 91 ? 5.563 6.569 6.364 1.00 78.00 91 ALA A N 1
ATOM 677 C CA . ALA A 1 91 ? 6.404 7.075 5.287 1.00 78.00 91 ALA A CA 1
ATOM 678 C C . ALA A 1 91 ? 7.516 6.069 4.958 1.00 78.00 91 ALA A C 1
ATOM 680 O O . ALA A 1 91 ? 8.036 5.380 5.841 1.00 78.00 91 ALA A O 1
ATOM 681 N N . MET A 1 92 ? 7.896 5.995 3.682 1.00 75.44 92 MET A N 1
ATOM 682 C CA . MET A 1 92 ? 9.152 5.344 3.327 1.00 75.44 92 MET A CA 1
ATOM 683 C C . MET A 1 92 ? 10.318 6.144 3.904 1.00 75.44 92 MET A C 1
ATOM 685 O O . MET A 1 92 ? 10.285 7.375 3.902 1.00 75.44 92 MET A O 1
ATOM 689 N N . ALA A 1 93 ? 11.349 5.449 4.386 1.00 65.88 93 ALA A N 1
ATOM 690 C CA . ALA A 1 93 ? 12.608 6.106 4.708 1.00 65.88 93 ALA A CA 1
ATOM 691 C C . ALA A 1 93 ? 13.128 6.799 3.441 1.00 65.88 93 ALA A C 1
ATOM 693 O O . ALA A 1 93 ? 13.140 6.188 2.371 1.00 65.88 93 ALA A O 1
ATOM 694 N N . ALA A 1 94 ? 13.509 8.073 3.556 1.00 59.34 94 ALA A N 1
ATOM 695 C CA . ALA A 1 94 ? 13.995 8.833 2.415 1.00 59.34 94 ALA A CA 1
ATOM 696 C C . ALA A 1 94 ? 15.221 8.130 1.803 1.00 59.34 94 ALA A C 1
ATOM 698 O O . ALA A 1 94 ? 16.125 7.738 2.552 1.00 59.34 94 ALA A O 1
ATOM 699 N N . PRO A 1 95 ? 15.287 7.973 0.470 1.00 56.81 95 PRO A N 1
ATOM 700 C CA . PRO A 1 95 ? 16.503 7.508 -0.174 1.00 56.81 95 PRO A CA 1
ATOM 701 C C . PRO A 1 95 ? 17.599 8.562 0.042 1.00 56.81 95 PRO A C 1
ATOM 703 O O . PRO A 1 95 ? 17.598 9.638 -0.553 1.00 56.81 95 PRO A O 1
ATOM 706 N N . TYR A 1 96 ? 18.530 8.285 0.958 1.00 51.81 96 TYR A N 1
ATOM 707 C CA . TYR A 1 96 ? 19.698 9.131 1.205 1.00 51.81 96 TYR A CA 1
ATOM 708 C C . TYR A 1 96 ? 20.687 8.988 0.041 1.00 51.81 96 TYR A C 1
ATOM 710 O O . TYR A 1 96 ? 21.697 8.301 0.155 1.00 51.81 96 TYR A O 1
ATOM 718 N N . PHE A 1 97 ? 20.411 9.646 -1.085 1.00 53.78 97 PHE A N 1
ATOM 719 C CA . PHE A 1 97 ? 21.206 9.521 -2.311 1.00 53.78 97 PHE A CA 1
ATOM 720 C C . PHE A 1 97 ? 22.656 10.043 -2.204 1.00 53.78 97 PHE A C 1
ATOM 722 O O . PHE A 1 97 ? 23.439 9.819 -3.120 1.00 53.78 97 PHE A O 1
ATOM 729 N N . TYR A 1 98 ? 23.050 10.708 -1.108 1.00 47.44 98 TYR A N 1
ATOM 730 C CA . TYR A 1 98 ? 24.357 11.379 -1.004 1.00 47.44 98 TYR A CA 1
ATOM 731 C C . TYR A 1 98 ? 25.194 11.050 0.246 1.00 47.44 98 TYR A C 1
ATOM 733 O O . TYR A 1 98 ? 26.237 11.668 0.459 1.00 47.44 98 TYR A O 1
ATOM 741 N N . LYS A 1 99 ? 24.815 10.061 1.065 1.00 48.78 99 LYS A N 1
ATOM 742 C CA . LYS A 1 99 ? 25.683 9.576 2.157 1.00 48.78 99 LYS A CA 1
ATOM 743 C C . LYS A 1 99 ? 26.561 8.413 1.684 1.00 48.78 99 LYS A C 1
ATOM 745 O O . LYS A 1 99 ? 26.389 7.282 2.122 1.00 48.78 99 LYS A O 1
ATOM 750 N N . MET A 1 100 ? 27.514 8.689 0.795 1.00 47.38 100 MET A N 1
ATOM 751 C CA . MET A 1 100 ? 28.676 7.811 0.627 1.00 47.38 100 MET A CA 1
ATOM 752 C C . MET A 1 100 ? 29.754 8.255 1.614 1.00 47.38 100 MET A C 1
ATOM 754 O O . MET A 1 100 ? 30.527 9.165 1.324 1.00 47.38 100 MET A O 1
ATOM 758 N N . THR A 1 101 ? 29.796 7.641 2.796 1.00 51.34 101 THR A N 1
ATOM 759 C CA . THR A 1 101 ? 30.953 7.790 3.683 1.00 51.34 101 THR A CA 1
ATOM 760 C C . THR A 1 101 ? 32.072 6.922 3.117 1.00 51.34 101 THR A C 1
ATOM 762 O O . THR A 1 101 ? 32.020 5.699 3.214 1.00 51.34 101 THR A O 1
ATOM 765 N N . MET A 1 102 ? 33.067 7.538 2.485 1.00 49.69 102 MET A N 1
ATOM 766 C CA . MET A 1 102 ? 34.335 6.870 2.201 1.00 49.69 102 MET A CA 1
ATOM 767 C C . MET A 1 102 ? 35.248 7.075 3.406 1.00 49.69 102 MET A C 1
ATOM 769 O O . MET A 1 102 ? 35.574 8.212 3.748 1.00 49.69 102 MET A O 1
ATOM 773 N N . THR A 1 103 ? 35.634 5.983 4.061 1.00 52.78 103 THR A N 1
ATOM 774 C CA . THR A 1 103 ? 36.710 5.994 5.053 1.00 52.78 103 THR A CA 1
ATOM 775 C C . THR A 1 103 ? 37.998 5.630 4.331 1.00 52.78 103 THR A C 1
ATOM 777 O O . THR A 1 103 ? 38.171 4.496 3.887 1.00 52.78 103 THR A O 1
ATOM 780 N N . GLU A 1 104 ? 38.898 6.596 4.191 1.00 48.25 104 GLU A N 1
ATOM 781 C CA . GLU A 1 104 ? 40.238 6.367 3.660 1.00 48.25 104 GLU A CA 1
ATOM 782 C C . GLU A 1 104 ? 41.187 6.181 4.849 1.00 48.25 104 GLU A C 1
ATOM 784 O O . GLU A 1 104 ? 41.331 7.074 5.689 1.00 48.25 104 GLU A O 1
ATOM 789 N N . LYS A 1 105 ? 41.805 5.000 4.956 1.00 49.47 105 LYS A N 1
ATOM 790 C CA . LYS A 1 105 ? 42.778 4.696 6.009 1.00 49.47 105 LYS A CA 1
ATOM 791 C C . LYS A 1 105 ? 44.177 4.737 5.405 1.00 49.47 105 LYS A C 1
ATOM 793 O O . LYS A 1 105 ? 44.543 3.842 4.649 1.00 49.47 105 LYS A O 1
ATOM 798 N N . ASN A 1 106 ? 44.950 5.768 5.739 1.00 44.03 106 ASN A N 1
ATOM 799 C CA . ASN A 1 106 ? 46.343 5.897 5.319 1.00 44.03 106 ASN A CA 1
ATOM 800 C C . ASN A 1 106 ? 47.221 6.066 6.570 1.00 44.03 106 ASN A C 1
ATOM 802 O O . ASN A 1 106 ? 47.190 7.102 7.239 1.00 44.03 106 ASN A O 1
ATOM 806 N N . GLY A 1 107 ? 47.940 5.002 6.940 1.00 59.66 107 GLY A N 1
ATOM 807 C CA . GLY A 1 107 ? 48.755 4.959 8.159 1.00 59.66 107 GLY A CA 1
ATOM 808 C C . GLY A 1 107 ? 47.948 5.113 9.460 1.00 59.66 107 GLY A C 1
ATOM 809 O O . GLY A 1 107 ? 46.875 4.533 9.617 1.00 59.66 107 GLY A O 1
ATOM 810 N N . SER A 1 108 ? 48.482 5.883 10.414 1.00 50.91 108 SER A N 1
ATOM 811 C CA . SER A 1 108 ? 47.907 6.142 11.747 1.00 50.91 108 SER A CA 1
ATOM 812 C C . SER A 1 108 ? 46.787 7.197 11.770 1.00 50.91 108 SER A C 1
ATOM 814 O O . SER A 1 108 ? 46.317 7.560 12.847 1.00 50.91 108 SER A O 1
ATOM 816 N N . SER A 1 109 ? 46.329 7.675 10.608 1.00 50.72 109 SER A N 1
ATOM 817 C CA . SER A 1 109 ? 45.261 8.676 10.491 1.00 50.72 109 SER A CA 1
ATOM 818 C C . SER A 1 109 ? 44.031 8.128 9.761 1.00 50.72 109 SER A C 1
ATOM 820 O O . SER A 1 109 ? 44.162 7.515 8.700 1.00 50.72 109 SER A O 1
ATOM 822 N N . SER A 1 110 ? 42.843 8.366 10.329 1.00 53.06 110 SER A N 1
ATOM 823 C CA . SER A 1 110 ? 41.548 8.020 9.726 1.00 53.06 110 SER A CA 1
ATOM 824 C C . SER A 1 110 ? 40.812 9.296 9.324 1.00 53.06 110 SER A C 1
ATOM 826 O O . SER A 1 110 ? 40.640 10.204 10.139 1.00 53.06 110 SER A O 1
ATOM 828 N N . TRP A 1 111 ? 40.381 9.363 8.066 1.00 55.88 111 TRP A N 1
ATOM 829 C CA . TRP A 1 111 ? 39.606 10.478 7.526 1.00 55.88 111 TRP A CA 1
ATOM 830 C C . TRP A 1 111 ? 38.240 9.984 7.061 1.00 55.88 111 TRP A C 1
ATOM 832 O O . TRP A 1 111 ? 38.143 8.961 6.378 1.00 55.88 111 TRP A O 1
ATOM 842 N N . SER A 1 112 ? 37.201 10.748 7.389 1.00 55.31 112 SER A N 1
ATOM 843 C CA . SER A 1 112 ? 35.825 10.479 6.979 1.00 55.31 112 SER A CA 1
ATOM 844 C C . SER A 1 112 ? 35.323 11.642 6.125 1.00 55.31 112 SER A C 1
ATOM 846 O O . SER A 1 112 ? 35.447 12.807 6.500 1.00 55.31 112 SER A O 1
ATOM 848 N N . TYR A 1 113 ? 34.767 11.348 4.951 1.00 55.16 113 TYR A N 1
ATOM 849 C CA . TYR A 1 113 ? 34.160 12.365 4.087 1.00 55.16 113 TYR A CA 1
ATOM 850 C C . TYR A 1 113 ? 32.648 12.414 4.321 1.00 55.16 113 TYR A C 1
ATOM 852 O O . TYR A 1 113 ? 31.971 11.392 4.214 1.00 55.16 113 TYR A O 1
ATOM 860 N N . VAL A 1 114 ? 32.107 13.602 4.605 1.00 55.22 114 VAL A N 1
ATOM 861 C CA . VAL A 1 114 ? 30.660 13.835 4.754 1.00 55.22 114 VAL A CA 1
ATOM 862 C C . VAL A 1 114 ? 30.249 14.975 3.828 1.00 55.22 114 VAL A C 1
ATOM 864 O O . VAL A 1 114 ? 30.765 16.083 3.941 1.00 55.22 114 VAL A O 1
ATOM 867 N N . ASN A 1 115 ? 29.326 14.711 2.897 1.00 49.00 115 ASN A N 1
ATOM 868 C CA . ASN A 1 115 ? 28.817 15.693 1.926 1.00 49.00 115 ASN A CA 1
ATOM 869 C C . ASN A 1 115 ? 29.936 16.458 1.185 1.00 49.00 115 ASN A C 1
ATOM 871 O O . ASN A 1 115 ? 29.866 17.674 1.024 1.00 49.00 115 ASN A O 1
ATOM 87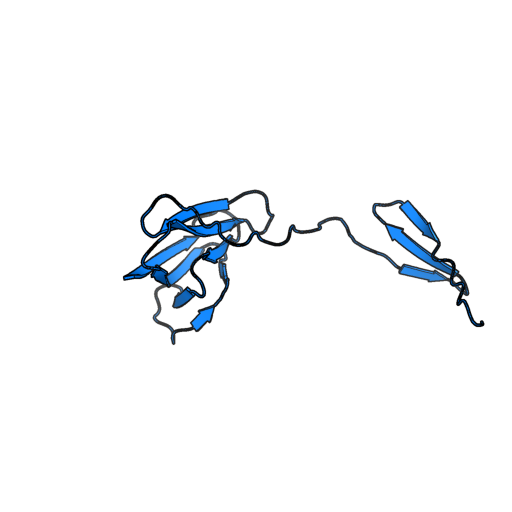5 N N . GLY A 1 116 ? 31.007 15.758 0.797 1.00 49.28 116 GLY A N 1
ATOM 876 C CA . GLY A 1 116 ? 32.159 16.349 0.103 1.00 49.28 116 GLY A CA 1
ATOM 877 C C . GLY A 1 116 ? 33.136 17.130 0.993 1.00 49.28 116 GLY A C 1
ATOM 878 O O . GLY A 1 116 ? 34.147 17.613 0.494 1.00 49.28 116 GLY A O 1
ATOM 879 N N . THR A 1 117 ? 32.888 17.220 2.303 1.00 51.38 117 THR A N 1
ATOM 880 C CA . THR A 1 117 ? 33.792 17.864 3.268 1.00 51.38 117 THR A CA 1
ATOM 881 C C . THR A 1 117 ? 34.605 16.807 4.019 1.00 51.38 117 THR A C 1
ATOM 883 O O . THR A 1 117 ? 34.045 15.822 4.503 1.00 51.38 117 THR A O 1
ATOM 886 N N . ARG A 1 118 ? 35.929 16.998 4.119 1.00 55.19 118 ARG A N 1
ATOM 887 C CA . ARG A 1 118 ? 36.817 16.138 4.924 1.00 55.19 118 ARG A CA 1
ATOM 888 C C . ARG A 1 118 ? 36.617 16.427 6.410 1.00 55.19 118 ARG A C 1
ATOM 890 O O . ARG A 1 118 ? 36.772 17.569 6.834 1.00 55.19 118 ARG A O 1
ATOM 897 N N . VAL A 1 119 ? 36.334 15.392 7.193 1.00 63.28 119 VAL A N 1
ATOM 898 C CA . VAL A 1 119 ? 36.235 15.447 8.655 1.00 63.28 119 VAL A CA 1
ATOM 899 C C . VAL A 1 119 ? 37.307 14.528 9.242 1.00 63.28 119 VAL A C 1
ATOM 901 O O . VAL A 1 119 ? 37.412 13.362 8.857 1.00 63.28 119 VAL A O 1
ATOM 904 N N . PHE A 1 120 ? 38.142 15.061 10.139 1.00 55.94 120 PHE A N 1
ATOM 905 C CA . PHE A 1 120 ? 39.143 14.260 10.845 1.00 55.94 120 PHE A CA 1
ATOM 906 C C . PHE A 1 120 ? 38.481 13.536 12.011 1.00 55.94 120 PHE A C 1
ATOM 908 O O . PHE A 1 120 ? 37.870 14.176 12.867 1.00 55.94 120 PHE A O 1
ATOM 915 N N . GLU A 1 121 ? 38.631 12.218 12.070 1.00 56.62 121 GLU A N 1
ATOM 916 C CA . GLU A 1 121 ? 38.289 11.452 13.263 1.00 56.62 121 GLU A CA 1
ATOM 917 C C . GLU A 1 121 ? 39.566 11.326 14.094 1.00 56.62 121 GLU A C 1
ATOM 919 O O . GLU A 1 121 ? 40.395 10.437 13.886 1.00 56.62 121 GLU A O 1
ATOM 924 N N . SER A 1 122 ? 39.775 12.271 15.016 1.00 47.12 122 SER A N 1
ATOM 925 C CA . SER A 1 122 ? 40.843 12.137 16.000 1.00 47.12 122 SER A CA 1
ATOM 926 C C . SER A 1 122 ? 40.496 10.966 16.916 1.00 47.12 122 SER A C 1
ATOM 928 O O . SER A 1 122 ? 39.645 11.088 17.799 1.00 47.12 122 SER A O 1
ATOM 930 N N . GLY A 1 123 ? 41.150 9.826 16.704 1.00 51.69 123 GLY A N 1
ATOM 931 C CA . GLY A 1 123 ? 41.180 8.745 17.677 1.00 51.69 123 GLY A CA 1
ATOM 932 C C . GLY A 1 123 ? 41.901 9.222 18.933 1.00 51.69 123 GLY A C 1
ATOM 933 O O . GLY A 1 123 ? 43.101 9.018 19.070 1.00 51.69 123 GLY A O 1
ATOM 934 N N . ILE A 1 124 ? 41.172 9.871 19.838 1.00 39.78 124 ILE A N 1
ATOM 935 C CA . ILE A 1 124 ? 41.572 9.999 21.233 1.00 39.78 124 ILE A CA 1
ATOM 936 C C . ILE A 1 124 ? 40.667 9.048 22.002 1.00 39.78 124 ILE A C 1
ATOM 938 O O . ILE A 1 124 ? 39.543 9.365 22.386 1.00 39.78 124 ILE A O 1
ATOM 942 N N . THR A 1 125 ? 41.164 7.828 22.175 1.00 40.31 125 THR A N 1
ATOM 943 C CA . THR A 1 125 ? 40.766 6.970 23.281 1.00 40.31 125 THR A CA 1
ATOM 944 C C . THR A 1 125 ? 41.026 7.738 24.573 1.00 40.31 125 THR A C 1
ATOM 946 O O . THR A 1 125 ? 42.182 7.887 24.968 1.00 40.31 125 THR A O 1
ATOM 949 N N . ASN A 1 126 ? 39.977 8.209 25.244 1.00 35.16 126 ASN A N 1
ATOM 950 C CA . ASN A 1 126 ? 40.084 8.504 26.668 1.00 35.16 126 ASN A CA 1
ATOM 951 C C . ASN A 1 126 ? 40.188 7.164 27.402 1.00 35.16 126 ASN A C 1
ATOM 953 O O . ASN A 1 126 ? 39.189 6.533 27.738 1.00 35.16 126 ASN A O 1
ATOM 957 N N . ALA A 1 127 ? 41.426 6.713 27.586 1.00 34.09 127 ALA A N 1
ATOM 958 C CA . ALA A 1 127 ? 41.788 5.810 28.658 1.00 34.09 127 ALA A CA 1
ATOM 959 C C . ALA A 1 127 ? 42.053 6.654 29.919 1.00 34.09 127 ALA A C 1
ATOM 961 O O . ALA A 1 127 ? 42.904 7.538 29.867 1.00 34.09 127 ALA A O 1
ATOM 962 N N . LEU A 1 128 ? 41.375 6.292 31.023 1.00 35.69 128 LEU A N 1
ATOM 963 C CA . LEU A 1 128 ? 41.584 6.724 32.425 1.00 35.69 128 LEU A CA 1
ATOM 964 C C . LEU A 1 128 ? 41.144 8.185 32.701 1.00 35.69 128 LEU A C 1
ATOM 966 O O . LEU A 1 128 ? 41.524 9.085 31.966 1.00 35.69 128 LEU A O 1
ATOM 970 N N . SER A 1 129 ? 40.318 8.534 33.694 1.00 38.41 129 SER A N 1
ATOM 971 C CA . SER A 1 129 ? 39.983 7.980 35.020 1.00 38.41 129 SER A CA 1
ATOM 972 C C . SER A 1 129 ? 38.544 8.318 35.415 1.00 38.41 129 SER A C 1
ATOM 974 O O . SER A 1 129 ? 38.147 9.469 35.119 1.00 38.41 129 SER A O 1
#